Protein AF-A0A0C2WI47-F1 (afdb_monomer_lite)

Radius of gyration: 11.72 Å; chains: 1; bounding box: 26×25×30 Å

pLDDT: mean 80.47, std 12.0, range [44.38, 91.25]

Sequence (70 aa):
MLDLKPGDIVRERNADWAEPFCNGEFYDYTVEVVERINETTVHVGIAGYTGTRASISYRIDNVVSVLKPH

Foldseek 3Di:
DDDDDQFWKWWDFLVPDPDRPDPGDIDIFGFHDWADPDPFKIWTATPPDDDDDRIDIDTPPDDIDTPDDD

Organism: Rhodococcus erythropolis (NCBI:txid1833)

Structure (mmCIF, N/CA/C/O backbone):
data_AF-A0A0C2WI47-F1
#
_entry.id   AF-A0A0C2WI47-F1
#
loop_
_atom_site.group_PDB
_atom_site.id
_atom_site.type_symbol
_atom_site.label_atom_id
_atom_site.label_alt_id
_atom_site.label_comp_id
_atom_site.label_asym_id
_atom_site.label_entity_id
_atom_site.label_seq_id
_atom_site.pdbx_PDB_ins_code
_atom_site.Cartn_x
_atom_site.Cartn_y
_atom_site.Cartn_z
_atom_site.occupancy
_atom_site.B_iso_or_equiv
_atom_site.auth_seq_id
_atom_site.auth_comp_id
_atom_site.auth_asym_id
_atom_site.auth_atom_id
_atom_site.pdbx_PDB_model_num
ATOM 1 N N . MET A 1 1 ? -9.289 -9.288 6.697 1.00 65.50 1 MET A N 1
ATOM 2 C CA . MET A 1 1 ? -9.283 -7.852 7.022 1.00 65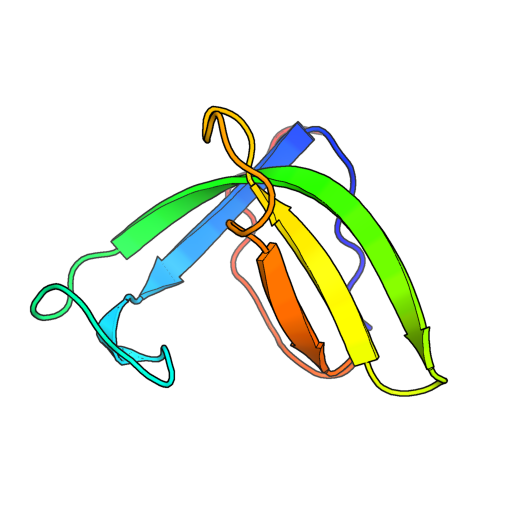.50 1 MET A CA 1
ATOM 3 C C . MET A 1 1 ? -7.949 -7.316 6.567 1.00 65.50 1 MET A C 1
ATOM 5 O O . MET A 1 1 ? -6.935 -7.880 6.961 1.00 65.50 1 MET A O 1
ATOM 9 N N . LEU A 1 2 ? -7.965 -6.314 5.699 1.00 80.75 2 LEU A N 1
ATOM 10 C CA . LEU A 1 2 ? -6.764 -5.618 5.263 1.00 80.75 2 LEU A CA 1
ATOM 11 C C . LEU A 1 2 ? -6.126 -4.913 6.477 1.00 80.75 2 LEU A C 1
ATOM 13 O O . LEU A 1 2 ? -6.759 -4.038 7.064 1.00 80.75 2 LEU A O 1
ATOM 17 N N . ASP A 1 3 ? -4.918 -5.325 6.871 1.00 84.19 3 ASP A N 1
ATOM 18 C CA . ASP A 1 3 ? -4.159 -4.776 8.014 1.00 84.19 3 ASP A CA 1
ATOM 19 C C . ASP A 1 3 ? -2.837 -4.167 7.525 1.00 84.19 3 ASP A C 1
ATOM 21 O O . ASP A 1 3 ? -1.755 -4.626 7.877 1.00 84.19 3 ASP A O 1
ATOM 25 N N . LEU A 1 4 ? -2.932 -3.177 6.633 1.00 88.75 4 LEU A N 1
ATOM 26 C CA . LEU A 1 4 ? -1.769 -2.435 6.141 1.00 88.75 4 LEU A CA 1
ATOM 27 C C . LEU A 1 4 ? -1.372 -1.338 7.128 1.00 88.75 4 LEU A C 1
ATOM 29 O O . LEU A 1 4 ? -2.231 -0.706 7.753 1.00 88.75 4 LEU A O 1
ATOM 33 N N . LYS A 1 5 ? -0.071 -1.079 7.232 1.00 90.06 5 LYS A N 1
ATOM 34 C CA . LYS A 1 5 ? 0.513 -0.066 8.112 1.00 90.06 5 LYS A CA 1
ATOM 35 C C . LYS A 1 5 ? 1.487 0.819 7.337 1.00 90.06 5 LYS A C 1
ATOM 37 O O . LYS A 1 5 ? 2.136 0.339 6.409 1.00 90.06 5 LYS A O 1
ATOM 42 N N . PRO A 1 6 ? 1.630 2.102 7.719 1.00 89.94 6 PRO A N 1
ATOM 43 C CA . PRO A 1 6 ? 2.718 2.939 7.223 1.00 89.94 6 PRO A CA 1
ATOM 44 C C . PRO A 1 6 ? 4.069 2.218 7.327 1.00 89.94 6 PRO A C 1
ATOM 46 O O . PRO A 1 6 ? 4.417 1.717 8.395 1.00 89.94 6 PRO A O 1
ATOM 49 N N . GLY A 1 7 ? 4.811 2.165 6.223 1.00 88.50 7 GLY A N 1
ATOM 50 C CA . GLY A 1 7 ? 6.083 1.453 6.091 1.00 88.50 7 GLY A CA 1
ATOM 51 C C . GLY A 1 7 ? 5.992 0.064 5.450 1.00 88.50 7 GLY A C 1
ATOM 52 O O . GLY A 1 7 ? 7.016 -0.430 4.978 1.00 88.50 7 GLY A O 1
ATOM 53 N N . ASP A 1 8 ? 4.804 -0.545 5.365 1.00 91.25 8 ASP A N 1
ATOM 54 C CA . ASP A 1 8 ? 4.635 -1.818 4.659 1.00 91.25 8 ASP A CA 1
ATOM 55 C C . ASP A 1 8 ? 4.972 -1.657 3.173 1.00 91.25 8 ASP A C 1
ATOM 57 O O . ASP A 1 8 ? 4.560 -0.693 2.528 1.00 91.25 8 ASP A O 1
ATOM 61 N N . ILE A 1 9 ? 5.684 -2.633 2.610 1.00 90.62 9 ILE A N 1
ATOM 62 C CA . ILE A 1 9 ? 5.892 -2.732 1.164 1.00 90.62 9 ILE A CA 1
ATOM 63 C C . ILE A 1 9 ? 4.874 -3.721 0.618 1.00 90.62 9 ILE A C 1
ATOM 65 O O . ILE A 1 9 ? 4.889 -4.900 0.986 1.00 90.62 9 ILE A O 1
ATOM 69 N N . VAL A 1 10 ? 4.007 -3.254 -0.270 1.00 89.88 10 VAL A N 1
ATOM 70 C CA . VAL A 1 10 ? 3.002 -4.081 -0.931 1.00 89.88 10 VAL A CA 1
ATOM 71 C C . VAL A 1 10 ? 3.442 -4.340 -2.363 1.00 89.88 10 VAL A C 1
ATOM 73 O O . VAL A 1 10 ? 3.846 -3.423 -3.072 1.00 89.88 10 VAL A O 1
ATOM 76 N N . ARG A 1 11 ? 3.356 -5.604 -2.775 1.00 88.75 11 ARG A N 1
ATOM 77 C CA . ARG A 1 11 ? 3.541 -6.051 -4.152 1.00 88.75 11 ARG A CA 1
ATOM 78 C C . ARG A 1 11 ? 2.200 -6.433 -4.735 1.00 88.75 11 ARG A C 1
ATOM 80 O O . ARG A 1 11 ? 1.553 -7.370 -4.264 1.00 88.75 11 ARG A O 1
ATOM 87 N N . GLU A 1 12 ? 1.831 -5.772 -5.817 1.00 86.75 12 GLU A N 1
ATOM 88 C CA . GLU A 1 12 ? 0.644 -6.124 -6.584 1.00 86.75 12 GLU A CA 1
ATOM 89 C C . GLU A 1 12 ? 0.992 -6.330 -8.039 1.00 86.75 12 GLU A C 1
ATOM 91 O O . GLU A 1 12 ? 1.936 -5.754 -8.574 1.00 86.75 12 GLU A O 1
ATOM 96 N N . ARG A 1 13 ? 0.231 -7.192 -8.698 1.00 85.44 13 ARG A N 1
ATOM 97 C CA . ARG A 1 13 ? 0.337 -7.322 -10.137 1.00 85.44 13 ARG A CA 1
ATOM 98 C C . ARG A 1 13 ? -0.420 -6.152 -10.749 1.00 85.44 13 ARG A C 1
ATOM 100 O O . ARG A 1 13 ? -1.623 -6.021 -10.558 1.00 85.44 13 ARG A O 1
ATOM 107 N N . ASN A 1 14 ? 0.278 -5.341 -11.534 1.00 78.38 14 ASN A N 1
ATOM 108 C CA . ASN A 1 14 ? -0.322 -4.169 -12.158 1.00 78.38 14 ASN A CA 1
ATOM 109 C C . ASN A 1 14 ? -1.509 -4.527 -13.071 1.00 78.38 14 ASN A C 1
ATOM 111 O O . ASN A 1 14 ? -2.464 -3.772 -13.169 1.00 78.38 14 ASN A O 1
ATOM 115 N N . ALA A 1 15 ? -1.487 -5.711 -13.693 1.00 82.88 15 ALA A N 1
ATOM 116 C CA . ALA A 1 15 ? -2.600 -6.202 -14.510 1.00 82.88 15 ALA A CA 1
ATOM 117 C C . ALA A 1 15 ? -3.914 -6.424 -13.730 1.00 82.88 15 ALA A C 1
ATOM 119 O O . ALA A 1 15 ? -4.961 -6.529 -14.362 1.00 82.88 15 ALA A O 1
ATOM 120 N N . ASP A 1 16 ? -3.865 -6.492 -12.395 1.00 80.88 16 ASP A N 1
ATOM 121 C CA . ASP A 1 16 ? -5.048 -6.659 -11.544 1.00 80.88 16 ASP A CA 1
ATOM 122 C C . ASP A 1 16 ? -5.651 -5.302 -11.122 1.00 80.88 16 ASP A C 1
ATOM 124 O O . ASP A 1 16 ? -6.691 -5.255 -10.462 1.00 80.88 16 ASP A O 1
ATOM 128 N N . TRP A 1 17 ? -5.017 -4.183 -11.495 1.00 76.25 17 TRP A N 1
ATOM 129 C CA . TRP A 1 17 ? -5.531 -2.841 -11.230 1.00 76.25 17 TRP A CA 1
ATOM 130 C C . TRP A 1 17 ? -6.650 -2.479 -12.209 1.00 76.25 17 TRP A C 1
ATOM 132 O O . TRP A 1 17 ? -6.689 -2.958 -13.340 1.00 76.25 17 TRP A O 1
ATOM 142 N N . ALA A 1 18 ? -7.557 -1.590 -11.788 1.00 73.81 18 ALA A N 1
ATOM 143 C CA . ALA A 1 18 ? -8.638 -1.105 -12.651 1.00 73.81 18 ALA A CA 1
ATOM 144 C C . ALA A 1 18 ? -8.106 -0.403 -13.914 1.00 73.81 18 ALA A C 1
ATOM 146 O O . ALA A 1 18 ? -8.717 -0.492 -14.977 1.00 73.81 18 ALA A O 1
ATOM 147 N N . GLU A 1 19 ? -6.954 0.263 -13.794 1.00 72.12 19 GLU A N 1
ATOM 148 C CA . GLU A 1 19 ? -6.261 0.945 -14.886 1.00 72.12 19 GLU A CA 1
ATOM 149 C C . GLU A 1 19 ? -4.783 0.509 -14.917 1.00 72.12 19 GLU A C 1
ATOM 151 O O . GLU A 1 19 ? -3.920 1.182 -14.347 1.00 72.12 19 GLU A O 1
ATOM 156 N N . PRO A 1 20 ? -4.467 -0.640 -15.545 1.00 71.12 20 PRO A N 1
ATOM 157 C CA . PRO A 1 20 ? -3.098 -1.133 -15.634 1.00 71.12 20 PRO A CA 1
ATOM 158 C C . PRO A 1 20 ? -2.267 -0.232 -16.555 1.00 71.12 20 PRO A C 1
ATOM 160 O O . PRO A 1 20 ? -2.605 -0.024 -17.719 1.00 71.12 20 PRO A O 1
ATOM 163 N N . PHE A 1 21 ? -1.135 0.274 -16.066 1.00 72.94 21 PHE A N 1
ATOM 164 C CA . PHE A 1 21 ? -0.238 1.151 -16.841 1.00 72.94 21 PHE A CA 1
ATOM 165 C C . PHE A 1 21 ? 0.964 0.435 -17.504 1.00 72.94 21 PHE A C 1
ATOM 167 O O . PHE A 1 21 ? 1.766 1.065 -18.188 1.00 72.94 21 PHE A O 1
ATOM 174 N N . CYS A 1 22 ? 1.110 -0.878 -17.310 1.00 66.38 22 CYS A N 1
ATOM 175 C CA . CYS A 1 22 ? 2.167 -1.730 -17.861 1.00 66.38 22 CYS A CA 1
ATOM 176 C C . CYS A 1 22 ? 1.688 -3.192 -17.945 1.00 66.38 22 CYS A C 1
ATOM 178 O O . CYS A 1 22 ? 0.855 -3.641 -17.153 1.00 66.38 22 CYS A O 1
ATOM 180 N N . ASN A 1 23 ? 2.214 -3.957 -18.901 1.00 67.56 23 ASN A N 1
ATOM 181 C CA . ASN A 1 23 ? 1.785 -5.337 -19.119 1.00 67.56 23 ASN A CA 1
ATOM 182 C C . ASN A 1 23 ? 2.409 -6.293 -18.090 1.00 67.56 23 ASN A C 1
ATOM 184 O O . ASN A 1 23 ? 3.515 -6.786 -18.280 1.00 67.56 23 ASN A O 1
ATOM 188 N N . GLY A 1 24 ? 1.656 -6.607 -17.032 1.00 61.78 24 GLY A N 1
ATOM 189 C CA . GLY A 1 24 ? 1.850 -7.814 -16.217 1.00 61.78 24 GLY A CA 1
ATOM 190 C C . GLY A 1 24 ? 3.013 -7.811 -15.224 1.00 61.78 24 GLY A C 1
ATOM 191 O O . GLY A 1 24 ? 3.222 -8.832 -14.565 1.00 61.78 24 GLY A O 1
ATOM 192 N N . GLU A 1 25 ? 3.742 -6.704 -15.082 1.00 83.44 25 GLU A N 1
ATOM 193 C CA . GLU A 1 25 ? 4.781 -6.594 -14.058 1.00 83.44 25 GLU A CA 1
ATOM 194 C C . GLU A 1 25 ? 4.178 -6.440 -12.655 1.00 83.44 25 GLU A C 1
ATOM 196 O O . GLU A 1 25 ? 3.039 -5.995 -12.466 1.00 83.44 25 GLU A O 1
ATOM 201 N N . PHE A 1 26 ? 4.959 -6.862 -11.663 1.00 84.75 26 PHE A N 1
ATOM 202 C CA . PHE A 1 26 ? 4.683 -6.563 -10.268 1.00 84.75 26 PHE A CA 1
ATOM 203 C C . PHE A 1 26 ? 5.103 -5.125 -9.977 1.00 84.75 26 PHE A C 1
ATOM 205 O O . PHE A 1 26 ? 6.204 -4.716 -10.343 1.00 84.75 26 PHE A O 1
ATOM 212 N N . TYR A 1 27 ? 4.227 -4.380 -9.315 1.00 84.12 27 TYR A N 1
ATOM 213 C CA . TYR A 1 27 ? 4.505 -3.052 -8.810 1.00 84.12 27 TYR A CA 1
ATOM 214 C C . TYR A 1 27 ? 4.630 -3.118 -7.291 1.00 84.12 27 TYR A C 1
ATOM 216 O O . TYR A 1 27 ? 3.698 -3.540 -6.599 1.00 84.12 27 TYR A O 1
ATOM 224 N N . ASP A 1 28 ? 5.800 -2.717 -6.803 1.00 87.06 28 ASP A N 1
ATOM 225 C CA . ASP A 1 28 ? 6.097 -2.627 -5.381 1.00 87.06 28 ASP A CA 1
ATOM 226 C C . ASP A 1 28 ? 5.963 -1.174 -4.950 1.00 87.06 28 ASP A C 1
ATOM 228 O O . ASP A 1 28 ? 6.566 -0.284 -5.555 1.00 87.06 28 ASP A O 1
ATOM 232 N N . TYR A 1 29 ? 5.205 -0.932 -3.889 1.00 86.12 29 TYR A N 1
ATOM 233 C CA . TYR A 1 29 ? 5.058 0.401 -3.330 1.00 86.12 29 TYR A CA 1
ATOM 234 C C . TYR A 1 29 ? 5.034 0.372 -1.807 1.00 86.12 29 TYR A C 1
ATOM 236 O O . TYR A 1 29 ? 4.596 -0.595 -1.184 1.00 86.12 29 TYR A O 1
ATOM 244 N N . THR A 1 30 ? 5.520 1.456 -1.208 1.00 89.56 30 THR A N 1
ATOM 245 C CA . THR A 1 30 ? 5.554 1.617 0.246 1.00 89.56 30 THR A CA 1
ATOM 246 C C . THR A 1 30 ? 4.316 2.369 0.706 1.00 89.56 30 THR A C 1
ATOM 248 O O . THR A 1 30 ? 4.019 3.453 0.201 1.00 89.56 30 THR A O 1
ATOM 251 N N . VAL A 1 31 ? 3.610 1.814 1.685 1.00 89.50 31 VAL A N 1
ATOM 252 C CA . VAL A 1 31 ? 2.458 2.444 2.329 1.00 89.50 31 VAL A CA 1
ATOM 253 C C . VAL A 1 31 ? 2.926 3.648 3.139 1.00 89.50 31 VAL A C 1
ATOM 255 O O . VAL A 1 31 ? 3.783 3.525 4.010 1.00 89.50 31 VAL A O 1
ATOM 258 N N . GLU A 1 32 ? 2.346 4.815 2.886 1.00 89.38 32 GLU A N 1
ATOM 259 C CA . GLU A 1 32 ? 2.612 6.036 3.653 1.00 89.38 32 GLU A CA 1
ATOM 260 C C . GLU A 1 32 ? 1.524 6.290 4.700 1.00 89.38 32 GLU A C 1
ATOM 262 O O . GLU A 1 32 ? 1.813 6.579 5.860 1.00 89.38 32 GLU A O 1
ATOM 267 N N . VAL A 1 33 ? 0.260 6.148 4.304 1.00 89.00 33 VAL A N 1
ATOM 268 C CA . VAL A 1 33 ? -0.900 6.389 5.165 1.00 89.00 33 VAL A CA 1
ATOM 269 C C . VAL A 1 33 ? -2.012 5.410 4.823 1.00 89.00 33 VAL A C 1
ATOM 271 O O . VAL A 1 33 ? -2.182 5.036 3.665 1.00 89.00 33 VAL A O 1
ATOM 274 N N . VAL A 1 34 ? -2.781 5.007 5.832 1.00 89.44 34 VAL A N 1
ATOM 275 C CA . VAL A 1 34 ? -3.991 4.201 5.659 1.00 89.44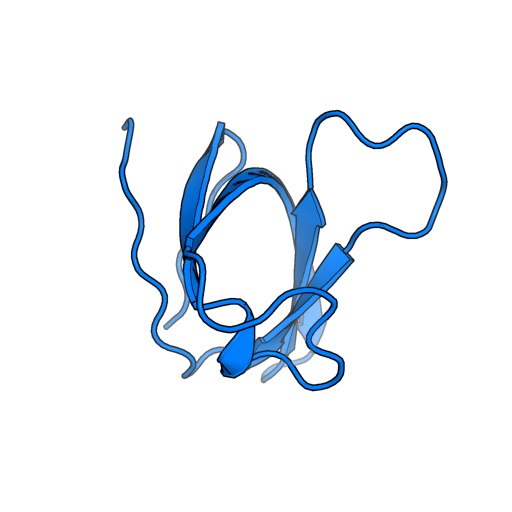 34 VAL A CA 1
ATOM 276 C C . VAL A 1 34 ? -5.155 4.954 6.289 1.00 89.44 34 VAL A C 1
ATOM 278 O O . VAL A 1 34 ? -5.183 5.165 7.500 1.00 89.44 34 VAL A O 1
ATOM 281 N N . GLU A 1 35 ? -6.110 5.372 5.465 1.00 89.62 35 GLU A N 1
ATOM 282 C CA . GLU A 1 35 ? -7.301 6.108 5.883 1.00 89.62 35 GLU A CA 1
ATOM 283 C C . GLU A 1 35 ? -8.547 5.251 5.660 1.00 89.62 35 GLU A C 1
ATOM 285 O O . GLU A 1 35 ? -8.832 4.801 4.549 1.00 89.62 35 GLU A O 1
ATOM 290 N N . ARG A 1 36 ? -9.325 5.016 6.718 1.00 89.25 36 ARG A N 1
ATOM 291 C CA . ARG A 1 36 ? -10.597 4.302 6.594 1.00 89.25 36 ARG A CA 1
ATOM 292 C C . ARG A 1 36 ? -11.693 5.271 6.173 1.00 89.25 36 ARG A C 1
ATOM 294 O O . ARG A 1 36 ? -12.081 6.134 6.949 1.00 89.25 36 ARG A O 1
ATOM 301 N N . ILE A 1 37 ? -12.226 5.072 4.971 1.00 88.44 37 ILE A N 1
ATOM 302 C CA . ILE A 1 37 ? -13.263 5.938 4.398 1.00 88.44 37 ILE A CA 1
ATOM 303 C C . ILE A 1 37 ? -14.655 5.515 4.865 1.00 88.44 37 ILE A C 1
ATOM 305 O O . ILE A 1 37 ? -15.510 6.351 5.142 1.00 88.44 37 ILE A O 1
ATOM 309 N N . ASN A 1 38 ? -14.900 4.206 4.950 1.00 89.62 38 ASN A N 1
ATOM 310 C CA . ASN A 1 38 ? -16.156 3.656 5.452 1.00 89.62 38 ASN A CA 1
ATOM 311 C C . ASN A 1 38 ? -15.945 2.250 6.041 1.00 89.62 38 ASN A C 1
ATOM 313 O O . ASN A 1 38 ? -14.818 1.768 6.187 1.00 89.62 38 ASN A O 1
ATOM 317 N N . GLU A 1 39 ? -17.033 1.570 6.400 1.00 88.50 39 GLU A N 1
ATOM 318 C CA . GLU A 1 39 ? -16.964 0.234 6.996 1.00 88.50 39 GLU A CA 1
ATOM 319 C C . GLU A 1 39 ? -16.270 -0.791 6.094 1.00 88.50 39 GLU A C 1
ATOM 321 O O . GLU A 1 39 ? -15.616 -1.693 6.611 1.00 88.50 39 GLU A O 1
ATOM 326 N N . THR A 1 40 ? -16.349 -0.611 4.776 1.00 91.00 40 THR A N 1
ATOM 327 C CA . THR A 1 40 ? -15.898 -1.564 3.757 1.00 91.00 40 THR A CA 1
ATOM 328 C C . THR A 1 40 ? -14.697 -1.109 2.937 1.00 91.00 40 THR A C 1
ATOM 330 O O . THR A 1 40 ? -14.134 -1.933 2.222 1.00 91.00 40 THR A O 1
ATOM 333 N N . THR A 1 41 ? -14.286 0.158 3.026 1.00 89.19 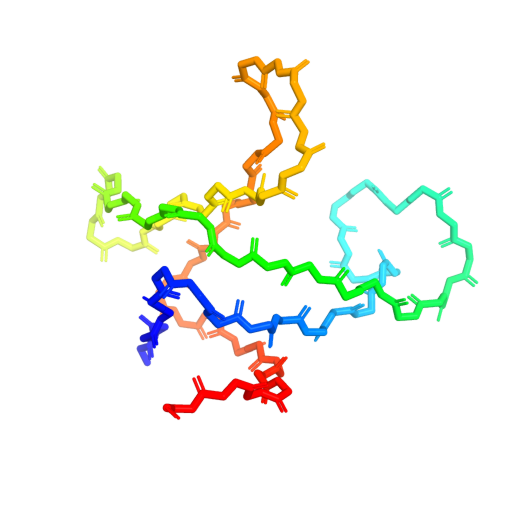41 THR A N 1
ATOM 334 C CA . THR A 1 41 ? -13.278 0.757 2.138 1.00 89.19 41 THR A CA 1
ATOM 335 C C . THR A 1 41 ? -12.201 1.494 2.922 1.00 89.19 41 THR A C 1
ATOM 337 O O . THR A 1 41 ? -12.501 2.281 3.827 1.00 89.19 41 THR A O 1
ATOM 340 N N . VAL A 1 42 ? -10.950 1.283 2.519 1.00 89.44 42 VAL A N 1
ATOM 341 C CA . VAL A 1 42 ? -9.777 2.022 2.996 1.00 89.44 42 VAL A CA 1
ATOM 342 C C . VAL A 1 42 ? -9.009 2.603 1.810 1.00 89.44 42 VAL A C 1
ATOM 344 O O . VAL A 1 42 ? -8.931 1.983 0.750 1.00 89.44 42 VAL A O 1
ATOM 347 N N . HIS A 1 43 ? -8.452 3.795 1.983 1.00 89.88 43 HIS A N 1
ATOM 348 C CA . HIS A 1 43 ? -7.523 4.418 1.050 1.00 89.88 43 HIS A CA 1
ATOM 349 C C . HIS A 1 43 ? -6.103 4.284 1.591 1.00 89.88 43 HIS A C 1
ATOM 351 O O . HIS A 1 43 ? -5.843 4.573 2.757 1.00 89.88 43 HIS A O 1
ATOM 357 N N . VAL A 1 44 ? -5.185 3.853 0.734 1.00 88.44 44 VAL A N 1
ATOM 358 C CA . VAL A 1 44 ? -3.774 3.648 1.059 1.00 88.44 44 VAL A CA 1
ATOM 359 C C . VAL A 1 44 ? -2.957 4.628 0.233 1.00 88.44 44 VAL A C 1
ATOM 361 O O . VAL A 1 44 ? -2.957 4.541 -0.992 1.00 88.44 44 VAL A O 1
ATOM 364 N N . GLY A 1 45 ? -2.300 5.581 0.887 1.00 87.81 45 GLY A N 1
ATOM 365 C CA . GLY A 1 45 ? -1.361 6.498 0.240 1.00 87.81 45 GLY A CA 1
ATOM 366 C C . GLY A 1 45 ? -0.014 5.827 -0.021 1.00 87.81 45 GLY A C 1
ATOM 367 O O . GLY A 1 45 ? 0.438 5.013 0.788 1.00 87.81 45 GLY A O 1
ATOM 368 N N . ILE A 1 46 ? 0.619 6.176 -1.141 1.00 86.56 46 ILE A N 1
ATOM 369 C CA . ILE A 1 46 ? 1.888 5.601 -1.598 1.00 86.56 46 ILE A CA 1
ATOM 370 C C . ILE A 1 46 ? 3.040 6.596 -1.411 1.00 86.56 46 ILE A C 1
ATOM 372 O O . ILE A 1 46 ? 2.995 7.708 -1.938 1.00 86.56 46 ILE A O 1
ATOM 376 N N . ALA A 1 47 ? 4.112 6.165 -0.742 1.00 80.94 47 ALA A N 1
ATOM 377 C CA . ALA A 1 47 ? 5.295 6.988 -0.506 1.00 80.94 47 ALA A CA 1
ATOM 378 C C . ALA A 1 47 ? 6.065 7.313 -1.801 1.00 80.94 47 ALA A C 1
ATOM 380 O O . ALA A 1 47 ? 6.180 6.490 -2.710 1.00 80.94 47 ALA A O 1
ATOM 381 N N . GLY A 1 48 ? 6.676 8.502 -1.853 1.00 67.69 48 GLY A N 1
ATOM 382 C CA . GLY A 1 48 ? 7.543 8.923 -2.964 1.00 67.69 4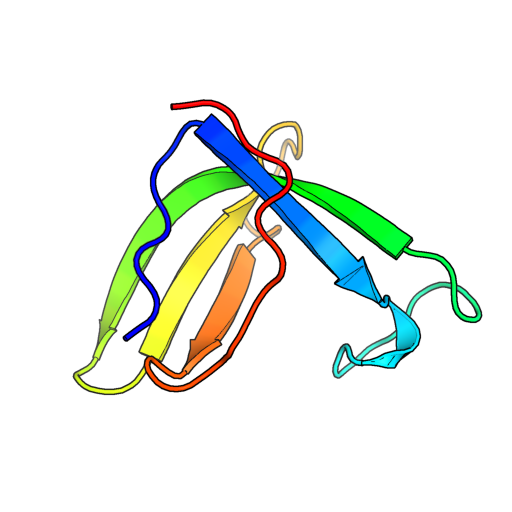8 GLY A CA 1
ATOM 383 C C . GLY A 1 48 ? 6.812 9.587 -4.133 1.00 67.69 48 GLY A C 1
ATOM 384 O O . GLY A 1 48 ? 7.455 9.987 -5.103 1.00 67.69 48 GLY A O 1
ATOM 385 N N . TYR A 1 49 ? 5.494 9.769 -4.032 1.00 63.25 49 TYR A N 1
ATOM 386 C CA . TYR A 1 49 ? 4.721 10.533 -5.004 1.00 63.25 49 TYR A CA 1
ATOM 387 C C . TYR A 1 49 ? 4.479 11.964 -4.500 1.00 63.25 49 TYR A C 1
ATOM 389 O O . TYR A 1 49 ? 3.704 12.203 -3.578 1.00 63.25 49 TYR A O 1
ATOM 397 N N . THR A 1 50 ? 5.136 12.958 -5.104 1.00 45.72 50 THR A N 1
ATOM 398 C CA . THR A 1 50 ? 4.890 14.374 -4.790 1.00 45.72 50 THR A CA 1
ATOM 399 C C . THR A 1 50 ? 3.645 14.864 -5.529 1.00 45.72 50 THR A C 1
ATOM 401 O O . THR A 1 50 ? 3.727 15.339 -6.662 1.00 45.72 50 THR A O 1
ATOM 404 N N . GLY A 1 51 ? 2.475 14.731 -4.905 1.00 49.12 51 GLY A N 1
ATOM 405 C CA . GLY A 1 51 ? 1.208 15.235 -5.438 1.00 49.12 51 GLY A CA 1
ATOM 406 C C . GLY A 1 51 ? -0.007 14.543 -4.825 1.00 49.12 51 GLY A C 1
ATOM 407 O O . GLY A 1 51 ? 0.056 13.388 -4.424 1.00 49.12 51 GLY A O 1
ATOM 408 N N . THR A 1 52 ? -1.136 15.246 -4.770 1.00 44.38 52 THR A N 1
ATOM 409 C CA . THR A 1 52 ? -2.348 14.926 -3.986 1.00 44.38 52 THR A CA 1
ATOM 410 C C . THR A 1 52 ? -3.100 13.630 -4.364 1.00 44.38 52 THR A C 1
ATOM 412 O O . THR A 1 52 ? -4.248 13.477 -3.957 1.00 44.38 52 THR A O 1
ATOM 415 N N . ARG A 1 53 ? -2.553 12.735 -5.204 1.00 53.38 53 ARG A N 1
ATOM 416 C CA . ARG A 1 53 ? -3.347 11.732 -5.951 1.00 53.38 53 ARG A CA 1
ATOM 417 C C . ARG A 1 53 ? -2.716 10.345 -6.175 1.00 53.38 53 ARG A C 1
ATOM 419 O O . ARG A 1 53 ? -3.174 9.640 -7.065 1.00 53.38 53 ARG A O 1
ATOM 426 N N . ALA A 1 54 ? -1.716 9.918 -5.408 1.00 70.81 54 ALA A N 1
ATOM 427 C CA . ALA A 1 54 ? -1.263 8.519 -5.461 1.00 70.81 54 ALA A CA 1
ATOM 428 C C . ALA A 1 54 ? -1.789 7.738 -4.253 1.00 70.81 54 ALA A C 1
ATOM 430 O O . ALA A 1 54 ? -1.053 7.448 -3.310 1.00 70.81 54 ALA A O 1
ATOM 431 N N . SER A 1 55 ? -3.089 7.444 -4.260 1.00 78.81 55 SER A N 1
ATOM 432 C CA . SER A 1 55 ? -3.696 6.527 -3.300 1.00 78.81 55 SER A CA 1
ATOM 433 C C . SER A 1 55 ? -4.433 5.404 -4.016 1.00 78.81 55 SER A C 1
ATOM 435 O O . SER A 1 55 ? -5.060 5.622 -5.053 1.00 78.81 55 SER A O 1
ATOM 437 N N . ILE A 1 56 ? -4.357 4.197 -3.460 1.00 83.38 56 ILE A N 1
ATOM 438 C CA . ILE A 1 56 ? -5.102 3.035 -3.944 1.00 83.38 56 ILE A CA 1
ATOM 439 C C . ILE A 1 56 ? -6.236 2.744 -2.966 1.00 83.38 56 ILE A C 1
ATOM 441 O O . ILE A 1 56 ? -6.064 2.783 -1.746 1.00 83.38 56 ILE A O 1
ATOM 445 N N . SER A 1 57 ? -7.422 2.485 -3.511 1.00 87.44 57 SER A N 1
ATOM 446 C CA . SER A 1 57 ? -8.602 2.126 -2.729 1.00 87.44 57 SER A CA 1
ATOM 447 C C . SER A 1 57 ? -8.726 0.613 -2.631 1.00 87.44 57 SER A C 1
ATOM 449 O O . SER A 1 57 ? -8.841 -0.069 -3.648 1.00 87.44 57 SER A O 1
ATOM 451 N N . TYR A 1 58 ? -8.782 0.097 -1.409 1.00 86.75 58 TYR A N 1
ATOM 452 C CA . TYR A 1 58 ? -9.033 -1.313 -1.137 1.00 86.75 58 TYR A CA 1
ATOM 453 C C . TYR A 1 58 ? -10.382 -1.493 -0.471 1.00 86.75 58 TYR A C 1
ATOM 455 O O . TYR A 1 58 ? -10.815 -0.673 0.346 1.00 86.75 58 TYR A O 1
ATOM 463 N N . ARG A 1 59 ? -11.013 -2.631 -0.753 1.00 88.69 59 ARG A N 1
ATOM 464 C CA . ARG A 1 59 ? -12.037 -3.153 0.146 1.00 88.69 59 ARG A CA 1
ATOM 465 C C . ARG A 1 59 ? -11.362 -3.863 1.317 1.00 88.69 59 ARG A C 1
ATOM 467 O O . A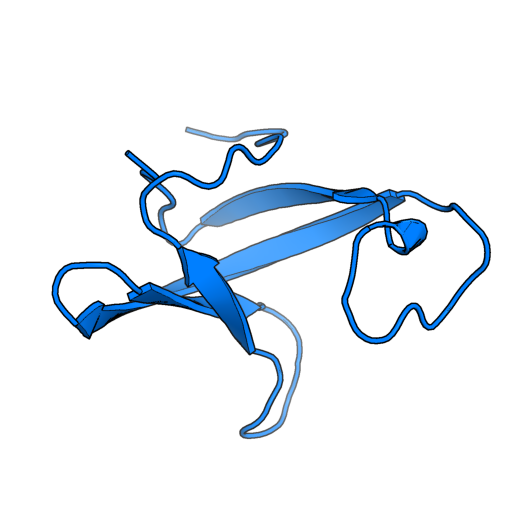RG A 1 59 ? -10.271 -4.410 1.173 1.00 88.69 59 ARG A O 1
ATOM 474 N N . ILE A 1 60 ? -12.001 -3.870 2.482 1.00 85.94 60 ILE A N 1
ATOM 475 C CA . ILE A 1 60 ? -11.453 -4.498 3.701 1.00 85.94 60 ILE A CA 1
ATOM 476 C C . ILE A 1 60 ? -11.223 -6.016 3.568 1.00 85.94 60 ILE A C 1
ATOM 478 O O . ILE A 1 60 ? -10.519 -6.607 4.392 1.00 85.94 60 ILE A O 1
ATOM 482 N N . ASP A 1 61 ? -11.853 -6.648 2.579 1.00 86.44 61 ASP A N 1
ATOM 483 C CA . ASP A 1 61 ? -11.770 -8.066 2.239 1.00 86.44 61 ASP A CA 1
ATOM 484 C C . ASP A 1 61 ? -10.773 -8.362 1.109 1.00 86.44 61 ASP A C 1
ATOM 486 O O . ASP A 1 61 ? -10.513 -9.534 0.837 1.00 86.44 61 ASP A O 1
ATOM 490 N N . ASN A 1 62 ? -10.157 -7.337 0.505 1.00 86.12 62 ASN A N 1
ATOM 491 C CA . ASN A 1 62 ? -9.081 -7.540 -0.462 1.00 86.12 62 ASN A CA 1
ATOM 492 C C . ASN A 1 62 ? -7.889 -8.258 0.189 1.00 86.12 62 ASN A C 1
ATOM 494 O O . ASN A 1 62 ? -7.570 -8.063 1.366 1.00 86.12 62 ASN A O 1
ATOM 498 N N . VAL A 1 63 ? -7.204 -9.068 -0.616 1.00 83.81 63 VAL A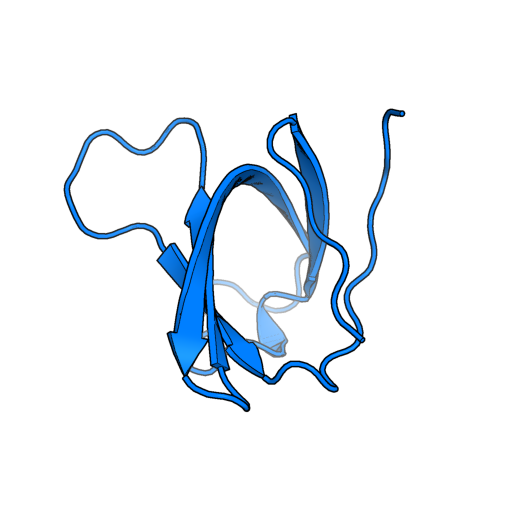 N 1
ATOM 499 C CA . VAL A 1 63 ? -5.981 -9.778 -0.235 1.00 83.81 63 VAL A CA 1
ATOM 500 C C . VAL A 1 63 ? -4.832 -9.204 -1.052 1.00 83.81 63 VAL A C 1
ATOM 502 O O . VAL A 1 63 ? -4.870 -9.250 -2.277 1.00 83.81 63 VAL A O 1
ATOM 505 N N . VAL A 1 64 ? -3.814 -8.676 -0.372 1.00 85.94 64 VAL A N 1
ATOM 506 C CA . VAL A 1 64 ? -2.614 -8.096 -0.995 1.00 85.94 64 VAL A CA 1
ATOM 507 C C . VAL A 1 64 ? -1.358 -8.803 -0.494 1.00 85.94 64 VAL A C 1
ATOM 509 O O . VAL A 1 64 ? -1.331 -9.312 0.630 1.00 85.94 64 VAL A O 1
ATOM 512 N N . SER A 1 65 ? -0.312 -8.849 -1.322 1.00 88.69 65 SER A N 1
ATOM 513 C CA . SER A 1 65 ? 0.964 -9.462 -0.939 1.00 88.69 65 SER A CA 1
ATOM 514 C C . SER A 1 65 ? 1.872 -8.423 -0.292 1.00 88.69 65 SER A C 1
ATOM 516 O O . SER A 1 65 ? 2.407 -7.553 -0.970 1.00 88.69 65 SER A O 1
ATOM 518 N N . VAL A 1 66 ? 2.074 -8.522 1.020 1.00 88.00 66 VAL A N 1
ATOM 519 C CA . VAL A 1 66 ? 3.010 -7.654 1.750 1.00 88.00 66 VAL A CA 1
ATOM 520 C C . VAL A 1 66 ? 4.393 -8.305 1.745 1.00 88.00 66 VAL A C 1
ATOM 522 O O . VAL A 1 66 ? 4.577 -9.393 2.290 1.00 88.00 66 VAL A O 1
ATOM 525 N N . LEU A 1 67 ? 5.371 -7.645 1.120 1.00 84.75 67 LEU A N 1
ATOM 526 C CA . LEU A 1 67 ? 6.759 -8.113 1.012 1.00 84.75 67 LEU A CA 1
ATOM 527 C C . LEU A 1 67 ? 7.577 -7.921 2.301 1.00 84.75 67 LEU A C 1
ATOM 529 O O . LEU A 1 67 ? 8.661 -8.494 2.403 1.00 84.75 67 LEU A O 1
ATOM 533 N N . LYS A 1 68 ? 7.008 -7.199 3.283 1.00 68.06 68 LYS A N 1
ATOM 534 C CA . LYS A 1 68 ? 7.541 -6.831 4.615 1.00 68.06 68 LYS A CA 1
ATOM 535 C C . LYS A 1 68 ? 8.598 -5.703 4.601 1.00 68.06 68 LYS A C 1
ATOM 537 O O . LYS A 1 68 ? 9.317 -5.560 3.615 1.00 68.06 68 LYS A O 1
ATOM 542 N N . PRO A 1 69 ? 8.644 -4.863 5.663 1.00 57.59 69 PRO A N 1
ATOM 543 C CA . PRO A 1 69 ? 9.139 -5.292 6.982 1.00 57.59 69 PRO A CA 1
ATOM 544 C C . PRO A 1 69 ? 8.217 -4.960 8.174 1.00 57.59 69 PRO A C 1
ATOM 546 O O . PRO A 1 69 ? 7.551 -3.935 8.181 1.00 57.59 69 PRO A O 1
ATOM 549 N N . HIS A 1 70 ? 8.212 -5.830 9.197 1.00 52.56 70 HIS A N 1
ATOM 550 C CA . HIS A 1 70 ? 7.792 -5.433 10.552 1.00 52.56 70 HIS A CA 1
ATOM 551 C C . HIS A 1 70 ? 8.917 -4.663 11.236 1.00 52.56 70 HIS A C 1
ATOM 553 O O . HIS A 1 70 ? 10.086 -5.053 11.005 1.00 52.56 70 HIS A O 1
#

Secondary structure (DSSP, 8-state):
-----TT-EEEEEGGGSSS-SSSS-EEEEEEEEEEE-SSSEEEEEETT--STT-EEEEETT---EE----